Protein AF-A0AAD7EQI8-F1 (afdb_monomer)

Mean predicted aligned error: 15.68 Å

Foldseek 3Di:
DDDPDDPVVVVVCVVPQVDPVNCCQPPPVNCPPDDPVSVPPVVVVVVVVVVCCCVPQVVVDPDDDPVSSVCSVPPPVVVVVVVVVVCVVVVVDDDDPVVVVVVVVVVVVVVDDPVNVPPPVVVVVVVVVVVVVVVVD

Structure (mmCIF, N/CA/C/O backbone):
data_AF-A0AAD7EQI8-F1
#
_entry.id   AF-A0AAD7EQI8-F1
#
loop_
_atom_site.group_PDB
_atom_site.id
_atom_site.type_symbol
_atom_site.label_atom_id
_atom_site.label_alt_id
_atom_site.label_comp_id
_atom_site.label_asym_id
_atom_site.label_entity_id
_atom_site.label_seq_id
_atom_site.pdbx_PDB_ins_code
_atom_site.Cartn_x
_atom_site.Cartn_y
_atom_site.Cartn_z
_atom_site.occupancy
_atom_site.B_iso_or_equiv
_atom_site.auth_seq_id
_atom_site.auth_comp_id
_atom_site.auth_asym_id
_atom_site.auth_atom_id
_atom_site.pdbx_PDB_model_num
ATOM 1 N N . MET A 1 1 ? 29.911 5.076 -28.877 1.00 44.00 1 MET A N 1
ATOM 2 C CA . MET A 1 1 ? 28.695 5.1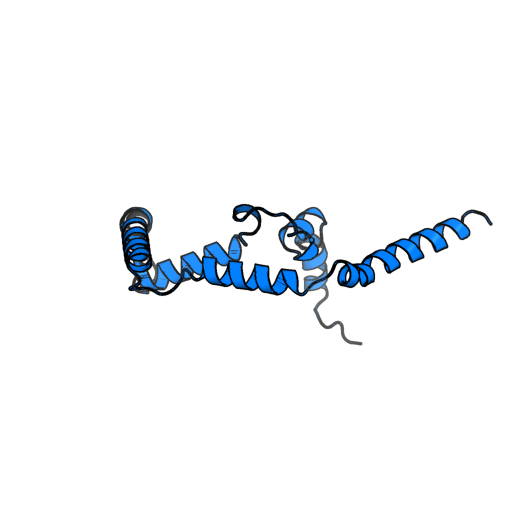60 -28.036 1.00 44.00 1 MET A CA 1
ATOM 3 C C . MET A 1 1 ? 29.057 4.697 -26.634 1.00 44.00 1 MET A C 1
ATOM 5 O O . MET A 1 1 ? 29.475 3.558 -26.492 1.00 44.00 1 MET A O 1
ATOM 9 N N . LYS A 1 2 ? 28.997 5.566 -25.615 1.00 52.69 2 LYS A N 1
ATOM 10 C CA . LYS A 1 2 ? 29.207 5.135 -24.223 1.00 52.69 2 LYS A CA 1
ATOM 11 C C . LYS A 1 2 ? 28.003 4.289 -23.802 1.00 52.69 2 LYS A C 1
ATOM 13 O O . LYS A 1 2 ? 26.873 4.741 -23.986 1.00 52.69 2 LYS A O 1
ATOM 18 N N . SER A 1 3 ? 28.241 3.088 -23.273 1.00 55.97 3 SER A N 1
ATOM 19 C CA . SER A 1 3 ? 27.194 2.323 -22.590 1.00 55.97 3 SER A CA 1
ATOM 20 C C . SER A 1 3 ? 26.557 3.224 -21.531 1.00 55.97 3 SER A C 1
ATOM 22 O O . SER A 1 3 ? 27.273 3.834 -20.735 1.00 55.97 3 SER A O 1
ATOM 24 N N . LYS A 1 4 ? 25.225 3.362 -21.552 1.00 72.69 4 LYS A N 1
ATOM 25 C CA . LYS A 1 4 ? 24.488 4.225 -20.612 1.00 72.69 4 LYS A CA 1
ATOM 26 C C . LYS A 1 4 ? 24.566 3.718 -19.164 1.00 72.69 4 LYS A C 1
ATOM 28 O O . LYS A 1 4 ? 24.271 4.484 -18.254 1.00 72.69 4 LYS A O 1
ATOM 33 N N . ALA A 1 5 ? 24.977 2.466 -18.956 1.00 78.88 5 ALA A N 1
ATOM 34 C CA . ALA A 1 5 ? 25.134 1.846 -17.647 1.00 78.88 5 ALA A CA 1
ATOM 35 C C . ALA A 1 5 ? 26.465 1.071 -17.552 1.00 78.88 5 ALA A C 1
ATOM 37 O O . ALA A 1 5 ? 26.940 0.539 -18.561 1.00 78.88 5 ALA A O 1
ATOM 38 N N . PRO A 1 6 ? 27.088 1.007 -16.364 1.00 90.75 6 PRO A N 1
ATOM 39 C CA . PRO A 1 6 ? 28.319 0.251 -16.166 1.00 90.75 6 PRO A CA 1
ATOM 40 C C . PRO A 1 6 ? 28.068 -1.261 -16.317 1.00 90.75 6 PRO A C 1
ATOM 42 O O . PRO A 1 6 ? 26.986 -1.756 -16.001 1.00 90.75 6 PRO A O 1
ATOM 45 N N . GLN A 1 7 ? 29.059 -1.992 -16.838 1.00 88.19 7 GLN A N 1
ATOM 46 C CA . GLN A 1 7 ? 28.887 -3.390 -17.267 1.00 88.19 7 GLN A CA 1
ATOM 47 C C . GLN A 1 7 ? 28.471 -4.318 -16.118 1.00 88.19 7 GLN A C 1
ATOM 49 O O . GLN A 1 7 ? 27.551 -5.111 -16.267 1.00 88.19 7 GLN A O 1
ATOM 54 N N . ASN A 1 8 ? 29.053 -4.123 -14.936 1.00 91.06 8 ASN A N 1
ATOM 55 C CA . ASN A 1 8 ? 28.695 -4.847 -13.715 1.00 91.06 8 ASN A CA 1
ATOM 56 C C . ASN A 1 8 ? 27.200 -4.748 -13.354 1.00 91.06 8 ASN A C 1
ATOM 58 O O . ASN A 1 8 ? 26.622 -5.696 -12.829 1.00 91.06 8 ASN A O 1
ATOM 62 N N . PHE A 1 9 ? 26.563 -3.610 -13.632 1.00 86.94 9 PHE A N 1
ATOM 63 C CA . PHE A 1 9 ? 25.138 -3.416 -13.392 1.00 86.94 9 PHE A CA 1
ATOM 64 C C . PHE A 1 9 ? 24.282 -4.163 -14.421 1.00 86.94 9 PHE A C 1
ATOM 66 O O . PHE A 1 9 ? 23.251 -4.733 -14.067 1.00 86.94 9 PHE A O 1
ATOM 73 N N . VAL A 1 10 ? 24.724 -4.201 -15.681 1.00 87.75 10 VAL A N 1
ATOM 74 C CA . VAL A 1 10 ? 24.064 -4.972 -16.745 1.00 87.75 10 VAL A CA 1
ATOM 75 C C . VAL A 1 10 ? 24.150 -6.468 -16.453 1.00 87.75 10 VAL A C 1
ATOM 77 O O . VAL A 1 10 ? 23.144 -7.167 -16.564 1.00 87.75 10 VAL A O 1
ATOM 80 N N . ASP A 1 11 ? 25.314 -6.946 -16.017 1.00 91.56 11 ASP A N 1
ATOM 81 C CA . ASP A 1 11 ? 25.531 -8.351 -15.671 1.00 91.56 11 ASP A CA 1
ATOM 82 C C . ASP A 1 11 ? 24.651 -8.757 -14.479 1.00 91.56 11 ASP A C 1
ATOM 84 O O . ASP A 1 11 ? 23.967 -9.779 -14.525 1.00 91.56 11 ASP A O 1
ATOM 88 N N . TYR A 1 12 ? 24.567 -7.901 -13.454 1.00 92.00 12 TYR A N 1
ATOM 89 C CA . TYR A 1 12 ? 23.666 -8.089 -12.315 1.00 92.00 12 TYR A CA 1
ATOM 90 C C . TYR A 1 12 ? 22.190 -8.153 -12.740 1.00 92.00 12 TYR A C 1
ATOM 92 O O . TYR A 1 12 ? 21.472 -9.085 -12.374 1.00 92.00 12 TYR A O 1
ATOM 100 N N . LEU A 1 13 ? 21.715 -7.195 -13.541 1.00 88.69 13 LEU A N 1
ATOM 101 C CA . LEU A 1 13 ? 20.331 -7.211 -14.023 1.00 88.69 13 LEU A CA 1
ATOM 102 C C . LEU A 1 13 ? 20.039 -8.469 -14.844 1.00 88.69 13 LEU A C 1
ATOM 104 O O . LEU A 1 13 ? 19.011 -9.114 -14.649 1.00 88.69 13 LEU A O 1
ATOM 108 N N . THR A 1 14 ? 20.958 -8.847 -15.727 1.00 89.62 14 THR A N 1
ATOM 109 C CA . THR A 1 14 ? 20.793 -10.011 -16.602 1.00 89.62 14 THR A CA 1
ATOM 110 C C . THR A 1 14 ? 20.736 -11.308 -15.797 1.00 89.62 14 THR A C 1
ATOM 112 O O . THR A 1 14 ? 19.882 -12.153 -16.054 1.00 89.62 14 THR A O 1
ATOM 115 N N . GLN A 1 15 ? 21.598 -11.450 -14.790 1.00 91.56 15 GLN A N 1
ATOM 116 C CA . GLN A 1 15 ? 21.674 -12.656 -13.973 1.00 91.56 15 GLN A CA 1
ATOM 117 C C . GLN A 1 15 ? 20.481 -12.807 -13.020 1.00 91.56 15 GLN A C 1
ATOM 119 O O . GLN A 1 15 ? 19.967 -13.913 -12.864 1.00 91.56 15 GLN A O 1
ATOM 124 N N . TYR A 1 16 ? 20.041 -11.718 -12.381 1.00 88.44 16 TYR A N 1
ATOM 125 C CA . TYR A 1 16 ? 19.083 -11.794 -11.271 1.00 88.44 16 TYR A CA 1
ATOM 126 C C . TYR A 1 16 ? 17.662 -11.339 -11.628 1.00 88.44 16 TYR A C 1
ATOM 128 O O . TYR A 1 16 ? 16.712 -11.806 -11.006 1.00 88.44 16 TYR A O 1
ATOM 136 N N . TRP A 1 17 ? 17.490 -10.460 -12.620 1.00 84.44 17 TRP A N 1
ATOM 137 C CA . TRP A 1 17 ? 16.197 -9.819 -12.917 1.00 84.44 17 TRP A CA 1
ATOM 138 C C . TRP A 1 17 ? 15.601 -10.194 -14.277 1.00 84.44 17 TRP A C 1
ATOM 140 O O . TRP A 1 17 ? 14.379 -10.155 -14.431 1.00 84.44 17 TRP A O 1
ATOM 150 N N . MET A 1 18 ? 16.441 -10.582 -15.239 1.00 88.00 18 MET A N 1
ATOM 151 C CA . MET A 1 18 ? 16.032 -11.017 -16.580 1.00 88.00 18 MET A CA 1
ATOM 152 C C . MET A 1 18 ? 15.699 -12.515 -16.758 1.00 88.00 18 MET A C 1
ATOM 154 O O . MET A 1 18 ? 15.158 -12.843 -17.819 1.00 88.00 18 MET A O 1
ATOM 158 N N . PRO A 1 19 ? 15.941 -13.449 -15.807 1.00 91.06 19 PRO A N 1
ATOM 159 C CA . PRO A 1 19 ? 15.417 -14.806 -15.940 1.00 91.06 19 PRO A CA 1
ATOM 160 C C . PRO A 1 19 ? 13.895 -14.807 -16.113 1.00 91.06 19 PRO A C 1
ATOM 162 O O . PRO A 1 19 ? 13.183 -14.116 -15.386 1.00 91.06 19 PRO A O 1
ATOM 165 N N . MET A 1 20 ? 13.387 -15.621 -17.043 1.00 79.38 20 MET A N 1
ATOM 166 C CA . MET A 1 20 ? 11.975 -15.599 -17.460 1.00 79.38 20 MET A CA 1
ATOM 167 C C . MET A 1 20 ? 10.993 -15.710 -16.284 1.00 79.38 20 MET A C 1
ATOM 169 O O . MET A 1 20 ? 10.011 -14.980 -16.226 1.00 79.38 20 MET A O 1
ATOM 173 N N . HIS A 1 21 ? 11.289 -16.569 -15.305 1.00 79.69 21 HIS A N 1
ATOM 174 C CA . HIS A 1 21 ? 10.449 -16.747 -14.119 1.00 79.69 21 HIS A CA 1
ATOM 175 C C . HIS A 1 21 ? 10.367 -15.487 -13.236 1.00 79.69 21 HIS A C 1
ATOM 177 O O . HIS A 1 21 ? 9.316 -15.230 -12.659 1.00 79.69 21 HIS A O 1
ATOM 183 N N . ILE A 1 22 ? 11.433 -14.679 -13.171 1.00 79.50 22 ILE A N 1
ATOM 184 C CA . ILE A 1 22 ? 11.456 -13.395 -12.454 1.00 79.50 22 ILE A CA 1
ATOM 185 C C . ILE A 1 22 ? 10.762 -12.317 -13.283 1.00 79.50 22 ILE A C 1
ATOM 187 O O . ILE A 1 22 ? 9.925 -11.586 -12.758 1.00 79.50 22 ILE A O 1
ATOM 191 N N . VAL A 1 23 ? 11.039 -12.252 -14.589 1.00 79.00 23 VAL A N 1
ATOM 192 C CA . VAL A 1 23 ? 10.392 -11.305 -15.513 1.00 79.00 23 VAL A CA 1
ATOM 193 C C . VAL A 1 23 ? 8.872 -11.451 -15.473 1.00 79.00 23 VAL A C 1
ATOM 195 O O . VAL A 1 23 ? 8.174 -10.441 -15.419 1.00 79.00 23 VAL A O 1
ATOM 198 N N . CYS A 1 24 ? 8.349 -12.678 -15.407 1.00 74.69 24 CYS A N 1
ATOM 199 C CA . CYS A 1 24 ? 6.915 -12.926 -15.257 1.00 74.69 24 CYS A CA 1
ATOM 200 C C . CYS A 1 24 ? 6.308 -12.314 -13.979 1.00 74.69 24 CYS A C 1
ATOM 202 O O . CYS A 1 24 ? 5.120 -12.007 -13.968 1.00 74.69 24 CYS A O 1
ATOM 204 N N . MET A 1 25 ? 7.095 -12.103 -12.917 1.00 70.25 25 MET A N 1
ATOM 205 C CA . MET A 1 25 ? 6.611 -11.524 -11.657 1.00 70.25 25 MET A CA 1
ATOM 206 C C . MET A 1 25 ? 6.502 -9.993 -11.706 1.00 70.25 25 MET A C 1
ATOM 208 O O . MET A 1 25 ? 5.554 -9.420 -11.164 1.00 70.25 25 MET A O 1
ATOM 212 N N . TRP A 1 26 ? 7.462 -9.306 -12.335 1.00 68.81 26 TRP A N 1
ATOM 213 C CA . TRP A 1 26 ? 7.538 -7.838 -12.289 1.00 68.81 26 TRP A CA 1
ATOM 214 C C . TRP A 1 26 ? 7.159 -7.140 -13.601 1.00 68.81 26 TRP A C 1
ATOM 216 O O . TRP A 1 26 ? 6.756 -5.977 -13.571 1.00 68.81 26 TRP A O 1
ATOM 226 N N . SER A 1 27 ? 7.235 -7.818 -14.749 1.00 71.62 27 SER A N 1
ATOM 227 C CA . SER A 1 27 ? 6.894 -7.216 -16.040 1.00 71.62 27 SER A CA 1
ATOM 228 C C . SER A 1 27 ? 5.386 -7.045 -16.198 1.00 71.62 27 SER A C 1
ATOM 230 O O . SER A 1 27 ? 4.603 -7.983 -16.046 1.00 71.62 27 SER A O 1
ATOM 232 N N . ALA A 1 28 ? 4.979 -5.838 -16.592 1.00 67.94 28 ALA A N 1
ATOM 233 C CA . ALA A 1 28 ? 3.582 -5.485 -16.822 1.00 67.94 28 ALA A CA 1
ATOM 234 C C . ALA A 1 28 ? 2.896 -6.362 -17.887 1.00 67.94 28 ALA A C 1
ATOM 236 O O . ALA A 1 28 ? 1.684 -6.554 -17.831 1.00 67.94 28 ALA A O 1
ATOM 237 N N . ILE A 1 29 ? 3.663 -6.932 -18.824 1.00 68.12 29 ILE A N 1
ATOM 238 C CA . ILE A 1 29 ? 3.145 -7.776 -19.913 1.00 68.12 29 ILE A CA 1
ATOM 239 C C . ILE A 1 29 ? 2.526 -9.070 -19.368 1.00 68.12 29 ILE A C 1
ATOM 241 O O . ILE A 1 29 ? 1.504 -9.524 -19.884 1.00 68.12 29 ILE A O 1
ATOM 245 N N . TYR A 1 30 ? 3.112 -9.631 -18.306 1.00 68.31 30 TYR A N 1
ATOM 246 C CA . TYR A 1 30 ? 2.684 -10.898 -17.709 1.00 68.31 30 TYR A CA 1
ATOM 247 C C . TYR A 1 30 ? 1.641 -10.730 -16.598 1.00 68.31 30 TYR A C 1
ATOM 249 O O . TYR A 1 30 ? 1.086 -11.719 -16.143 1.00 68.31 30 TYR A O 1
ATOM 257 N N . ARG A 1 31 ? 1.293 -9.494 -16.212 1.00 68.88 31 ARG A N 1
ATOM 258 C CA . ARG A 1 31 ? 0.281 -9.204 -15.174 1.00 68.88 31 ARG A CA 1
ATOM 259 C C . ARG A 1 31 ? -1.174 -9.348 -15.655 1.00 68.88 31 ARG A C 1
ATOM 261 O O . ARG A 1 31 ? -2.103 -8.969 -14.943 1.00 68.88 31 ARG A O 1
ATOM 268 N N . LYS A 1 32 ? -1.403 -9.869 -16.865 1.00 63.84 32 LYS A N 1
ATOM 269 C CA . LYS A 1 32 ? -2.751 -10.079 -17.417 1.00 63.84 32 LYS A CA 1
ATOM 270 C C . LYS A 1 32 ? -3.450 -11.218 -16.659 1.00 63.84 32 LYS A C 1
ATOM 272 O O . LYS A 1 32 ? -2.854 -12.264 -16.442 1.00 63.84 32 LYS A O 1
ATOM 277 N N . ASN A 1 33 ? -4.717 -11.022 -16.287 1.00 59.56 33 ASN A N 1
ATOM 278 C CA . ASN A 1 33 ? -5.559 -11.990 -15.557 1.00 59.56 33 ASN A CA 1
ATOM 279 C C . ASN A 1 33 ? -5.120 -12.332 -14.119 1.00 59.56 33 ASN A C 1
ATOM 281 O O . ASN A 1 33 ? -5.597 -13.315 -13.554 1.00 59.56 33 ASN A O 1
ATOM 285 N N . HIS A 1 34 ? -4.248 -11.533 -13.502 1.00 63.34 34 HIS A N 1
ATOM 286 C CA . HIS A 1 34 ? -3.939 -11.687 -12.082 1.00 63.34 34 HIS A CA 1
ATOM 287 C C . HIS A 1 34 ? -5.141 -11.269 -11.229 1.00 63.34 34 HIS A C 1
ATOM 289 O O . HIS A 1 34 ? -5.718 -10.198 -11.432 1.00 63.34 34 HIS A O 1
ATOM 295 N N . ASN A 1 35 ? -5.507 -12.096 -10.247 1.00 60.03 35 ASN A N 1
ATOM 296 C CA . ASN A 1 35 ? -6.463 -11.678 -9.224 1.00 60.03 35 ASN A CA 1
ATOM 297 C C . ASN A 1 35 ? -5.867 -10.528 -8.385 1.00 60.03 35 ASN A C 1
ATOM 299 O O . ASN A 1 35 ? -4.660 -10.287 -8.423 1.00 60.03 35 ASN A O 1
ATOM 303 N N . ILE A 1 36 ? -6.682 -9.816 -7.603 1.00 60.47 36 ILE A N 1
ATOM 304 C CA . ILE A 1 36 ? -6.199 -8.643 -6.857 1.00 60.47 36 ILE A CA 1
ATOM 305 C C . ILE A 1 36 ? -5.017 -8.973 -5.932 1.00 60.47 36 ILE A C 1
ATOM 307 O O . ILE A 1 36 ? -4.096 -8.175 -5.826 1.00 60.47 36 ILE A O 1
ATOM 311 N N . PHE A 1 37 ? -4.971 -10.181 -5.365 1.00 57.12 37 PHE A N 1
ATOM 312 C CA . PHE A 1 37 ? -3.875 -10.659 -4.518 1.00 57.12 37 PHE A CA 1
ATOM 313 C C . PHE A 1 37 ? -2.588 -10.974 -5.303 1.00 57.12 37 PHE A C 1
ATOM 315 O O . PHE A 1 37 ? -1.501 -10.893 -4.744 1.00 57.12 37 PHE A O 1
ATOM 322 N N . GLN A 1 38 ? -2.696 -11.291 -6.595 1.00 60.81 38 GLN A N 1
ATOM 323 C CA . GLN A 1 38 ? -1.586 -11.545 -7.525 1.00 60.81 38 GLN A CA 1
ATOM 324 C C . GLN A 1 38 ? -1.137 -10.280 -8.277 1.00 60.81 38 GLN A C 1
ATOM 326 O O . GLN A 1 38 ? -0.013 -10.213 -8.772 1.00 60.81 38 GLN A O 1
ATOM 331 N N . ALA A 1 39 ? -2.017 -9.283 -8.397 1.00 58.81 39 ALA A N 1
ATOM 332 C CA . ALA A 1 39 ? -1.721 -7.961 -8.948 1.00 58.81 39 ALA A CA 1
ATOM 333 C C . ALA A 1 39 ? -1.121 -7.015 -7.894 1.00 58.81 39 ALA A C 1
ATOM 335 O O . ALA A 1 39 ? -0.582 -5.959 -8.233 1.00 58.81 39 ALA A O 1
ATOM 336 N N . CYS A 1 40 ? -1.221 -7.392 -6.617 1.00 61.50 40 CYS A N 1
ATOM 337 C CA . CYS A 1 40 ? -0.595 -6.698 -5.509 1.00 61.50 40 CYS A CA 1
ATOM 338 C C . CYS A 1 40 ? 0.925 -6.733 -5.665 1.00 61.50 40 CYS A C 1
ATOM 340 O O . CYS A 1 40 ? 1.574 -7.740 -5.393 1.00 61.50 40 CYS A O 1
ATOM 342 N N . ASP A 1 41 ? 1.493 -5.606 -6.087 1.00 64.81 41 ASP A N 1
ATOM 343 C CA . ASP A 1 41 ? 2.929 -5.376 -6.029 1.00 64.81 41 ASP A CA 1
ATOM 344 C C . ASP A 1 41 ? 3.337 -5.356 -4.549 1.00 64.81 41 ASP A C 1
ATOM 346 O O . ASP A 1 41 ? 3.100 -4.380 -3.828 1.00 64.81 41 ASP A O 1
ATOM 350 N N . THR A 1 42 ? 3.849 -6.490 -4.066 1.00 64.38 42 THR A N 1
ATOM 351 C CA . THR A 1 42 ? 4.166 -6.719 -2.652 1.00 64.38 42 THR A CA 1
ATOM 352 C C . THR A 1 42 ? 5.116 -5.658 -2.125 1.00 64.38 42 THR A C 1
ATOM 354 O O . THR A 1 42 ? 4.921 -5.195 -1.004 1.00 64.38 42 THR A O 1
ATOM 357 N N . ASN A 1 43 ? 6.066 -5.192 -2.941 1.00 74.88 43 ASN A N 1
ATOM 358 C CA . ASN A 1 43 ? 6.953 -4.098 -2.556 1.00 74.88 43 ASN A CA 1
ATOM 359 C C . ASN A 1 43 ? 6.186 -2.797 -2.339 1.00 74.88 43 ASN A C 1
ATOM 361 O O . ASN A 1 43 ? 6.336 -2.185 -1.285 1.00 74.88 43 ASN A O 1
ATOM 365 N N . MET A 1 44 ? 5.315 -2.398 -3.269 1.00 77.25 44 MET A N 1
ATOM 366 C CA . MET A 1 44 ? 4.547 -1.162 -3.088 1.00 77.25 44 MET A CA 1
ATOM 367 C C . MET A 1 44 ? 3.604 -1.225 -1.885 1.00 77.25 44 MET A C 1
ATOM 369 O O . MET A 1 44 ? 3.424 -0.222 -1.197 1.00 77.25 44 MET A O 1
ATOM 373 N N . LEU A 1 45 ? 2.992 -2.381 -1.612 1.00 73.69 45 LEU A N 1
ATOM 374 C CA . LEU A 1 45 ? 2.137 -2.547 -0.436 1.00 73.69 45 LEU A CA 1
ATOM 375 C C . LEU A 1 45 ? 2.925 -2.494 0.866 1.00 73.69 45 LEU A C 1
ATOM 377 O O . LEU A 1 45 ? 2.500 -1.822 1.805 1.00 73.69 45 LEU A O 1
ATOM 381 N N . ILE A 1 46 ? 4.070 -3.174 0.916 1.00 81.44 46 ILE A N 1
ATOM 382 C CA . ILE A 1 46 ? 4.959 -3.151 2.076 1.00 81.44 46 ILE A CA 1
ATOM 383 C C . ILE A 1 46 ? 5.473 -1.727 2.308 1.00 81.44 46 ILE A C 1
ATOM 385 O O . ILE A 1 46 ? 5.452 -1.255 3.442 1.00 81.44 46 ILE A O 1
ATOM 389 N N . GLU A 1 47 ? 5.866 -1.005 1.259 1.00 82.31 47 GLU A N 1
ATOM 390 C CA . GLU A 1 47 ? 6.304 0.390 1.355 1.00 82.31 47 GLU A CA 1
ATOM 391 C C . GLU A 1 47 ? 5.177 1.317 1.814 1.00 82.31 47 GLU A C 1
ATOM 393 O O . GLU A 1 47 ? 5.362 2.098 2.750 1.00 82.31 47 GLU A O 1
ATOM 398 N N . ALA A 1 48 ? 3.988 1.212 1.216 1.00 83.12 48 ALA A N 1
ATOM 399 C CA . ALA A 1 48 ? 2.822 1.992 1.620 1.00 83.12 48 ALA A CA 1
ATOM 400 C C . ALA A 1 48 ? 2.453 1.725 3.086 1.00 83.12 48 ALA A C 1
ATOM 402 O O . ALA A 1 48 ? 2.171 2.662 3.843 1.00 83.12 48 ALA A O 1
ATOM 403 N N . TRP A 1 49 ? 2.508 0.460 3.508 1.00 84.44 49 TRP A N 1
ATOM 404 C CA . TRP A 1 49 ? 2.293 0.076 4.895 1.00 84.44 49 TRP A CA 1
ATOM 405 C C . TRP A 1 49 ? 3.372 0.646 5.810 1.00 84.44 49 TRP A C 1
ATOM 407 O O . TRP A 1 49 ? 3.053 1.235 6.838 1.00 84.44 49 TRP A O 1
ATOM 417 N N . HIS A 1 50 ? 4.642 0.566 5.420 1.00 85.31 50 HIS A N 1
ATOM 418 C CA . HIS A 1 50 ? 5.757 1.099 6.193 1.00 85.31 50 HIS A CA 1
ATOM 419 C C . HIS A 1 50 ? 5.669 2.625 6.359 1.00 85.31 50 HIS A C 1
ATOM 421 O O . HIS A 1 50 ? 5.903 3.148 7.452 1.00 85.31 50 HIS A O 1
ATOM 427 N N . HIS A 1 51 ? 5.255 3.352 5.317 1.00 85.50 51 HIS A N 1
ATOM 428 C CA . HIS A 1 51 ? 4.978 4.786 5.400 1.00 85.50 51 HIS A CA 1
ATOM 429 C C . HIS A 1 51 ? 3.844 5.101 6.377 1.00 85.50 51 HIS A C 1
ATOM 431 O O . HIS A 1 51 ? 3.979 6.013 7.200 1.00 85.50 51 HIS A O 1
ATOM 437 N N . LEU A 1 52 ? 2.747 4.342 6.320 1.00 86.56 52 LEU A N 1
ATOM 438 C CA . LEU A 1 52 ? 1.616 4.524 7.223 1.00 86.56 52 LEU A CA 1
ATOM 439 C C . LEU A 1 52 ? 1.996 4.191 8.670 1.00 86.56 52 LEU A C 1
ATOM 441 O O . LEU A 1 52 ? 1.724 4.981 9.571 1.00 86.56 52 LEU A O 1
ATOM 445 N N . LEU A 1 53 ? 2.682 3.072 8.885 1.00 86.94 53 LEU A N 1
ATOM 446 C CA . LEU A 1 53 ? 3.204 2.637 10.174 1.00 86.94 53 LEU A CA 1
ATOM 447 C C . LEU A 1 53 ? 4.097 3.708 10.794 1.00 86.94 53 LEU A C 1
ATOM 449 O O . LEU A 1 53 ? 3.863 4.135 11.921 1.00 86.94 53 LEU A O 1
ATOM 453 N N . LYS A 1 54 ? 5.067 4.219 10.035 1.00 83.94 54 LYS A N 1
ATOM 454 C CA . LYS A 1 54 ? 5.981 5.262 10.504 1.00 83.94 54 LYS A CA 1
ATOM 455 C C . LYS A 1 54 ? 5.267 6.584 10.796 1.00 83.94 54 LYS A C 1
ATOM 457 O O . LYS A 1 54 ? 5.582 7.229 11.793 1.00 83.94 54 LYS A O 1
ATOM 462 N N . GLY A 1 55 ? 4.343 7.003 9.932 1.00 84.00 55 GLY A N 1
ATOM 463 C CA . GLY A 1 55 ? 3.690 8.310 10.027 1.00 84.00 55 GLY A CA 1
ATOM 464 C C . GLY A 1 55 ? 2.550 8.366 11.044 1.00 84.00 55 GLY A C 1
ATOM 465 O O . GLY A 1 55 ? 2.494 9.285 11.855 1.00 84.00 55 GLY A O 1
ATOM 466 N N . LYS A 1 56 ? 1.634 7.394 10.998 1.00 83.69 56 LYS A N 1
ATOM 467 C CA . LYS A 1 56 ? 0.392 7.385 11.786 1.00 83.69 56 LYS A CA 1
ATOM 468 C C . LYS A 1 56 ? 0.540 6.665 13.119 1.00 83.69 56 LYS A C 1
ATOM 470 O O . LYS A 1 56 ? 0.129 7.217 14.132 1.00 83.69 56 LYS A O 1
ATOM 475 N N . PHE A 1 57 ? 1.104 5.461 13.114 1.00 84.44 57 PHE A N 1
ATOM 476 C CA . PHE A 1 57 ? 1.060 4.573 14.279 1.00 84.44 57 PHE A CA 1
ATOM 477 C C . PHE A 1 57 ? 2.291 4.734 15.186 1.00 84.44 57 PHE A C 1
ATOM 479 O O . PHE A 1 57 ? 2.167 4.844 16.399 1.00 84.44 57 PHE A O 1
ATOM 486 N N . LEU A 1 58 ? 3.487 4.892 14.612 1.00 83.62 58 LEU A N 1
ATOM 487 C CA . LEU A 1 58 ? 4.733 5.076 15.371 1.00 83.62 58 LEU A CA 1
ATOM 488 C C . LEU A 1 58 ? 5.074 6.546 15.675 1.00 83.62 58 LEU A C 1
ATOM 490 O O . LEU A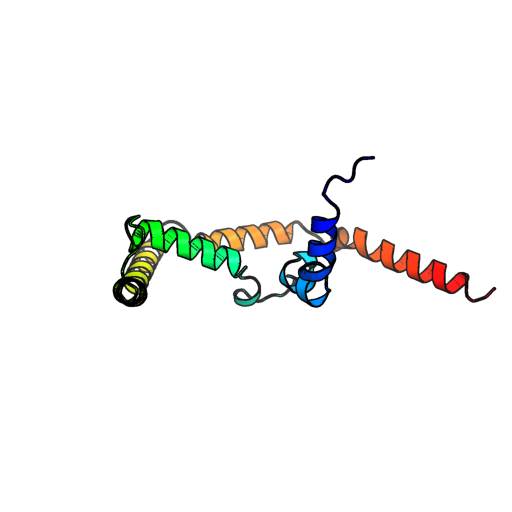 1 58 ? 6.109 6.821 16.293 1.00 83.62 58 LEU A O 1
ATOM 494 N N . GLN A 1 59 ? 4.216 7.490 15.266 1.00 80.38 59 GLN A N 1
ATOM 495 C CA . GLN A 1 59 ? 4.364 8.937 15.503 1.00 80.38 59 GLN A CA 1
ATOM 496 C C . GLN A 1 59 ? 5.719 9.505 15.030 1.00 80.38 59 GLN A C 1
ATOM 498 O O . GLN A 1 59 ? 6.270 10.426 15.630 1.00 80.38 59 GLN A O 1
ATOM 503 N N . GLY A 1 60 ? 6.318 8.918 13.992 1.00 72.44 60 GLY A N 1
ATOM 504 C CA . GLY A 1 60 ? 7.609 9.346 13.451 1.00 72.44 60 GLY A CA 1
ATOM 505 C C . GLY A 1 60 ? 8.838 9.016 14.311 1.00 72.44 60 GLY A C 1
ATOM 506 O O . GLY A 1 60 ? 9.954 9.335 13.892 1.00 72.44 60 GLY A O 1
ATOM 507 N N . LYS A 1 61 ? 8.689 8.352 15.469 1.00 75.62 61 LYS A N 1
ATOM 508 C CA . LYS A 1 61 ? 9.834 7.913 16.286 1.00 75.62 61 LYS A CA 1
ATOM 509 C C . LYS A 1 61 ? 10.531 6.715 15.638 1.00 75.62 61 LYS A C 1
ATOM 511 O O . LYS A 1 61 ? 9.909 5.697 15.350 1.00 75.62 61 LYS A O 1
ATOM 516 N N . ARG A 1 62 ? 11.846 6.834 15.440 1.00 64.94 62 ARG A N 1
ATOM 517 C CA . ARG A 1 62 ? 12.721 5.712 15.061 1.00 64.94 62 ARG A CA 1
ATOM 518 C C . ARG A 1 62 ? 13.037 4.851 16.296 1.00 64.94 62 ARG A C 1
ATOM 520 O O . ARG A 1 62 ? 13.088 5.385 17.399 1.00 64.94 62 ARG A O 1
ATOM 527 N N . ASN A 1 63 ? 13.270 3.552 16.090 1.00 64.62 63 ASN A N 1
ATOM 528 C CA . ASN A 1 63 ? 13.712 2.569 17.096 1.00 64.62 63 ASN A CA 1
ATOM 529 C C . ASN A 1 63 ? 12.791 2.413 18.325 1.00 64.62 63 ASN A C 1
ATOM 531 O O . ASN A 1 63 ? 13.173 2.738 19.447 1.00 64.62 63 ASN A O 1
ATOM 535 N N . ARG A 1 64 ? 11.578 1.879 18.133 1.00 69.44 64 ARG A N 1
ATOM 536 C CA . ARG A 1 64 ? 10.773 1.330 19.242 1.00 69.44 64 ARG A CA 1
ATOM 537 C C . ARG A 1 64 ? 11.210 -0.111 19.526 1.00 69.44 64 ARG A C 1
ATOM 539 O O . ARG A 1 64 ? 11.664 -0.799 18.614 1.00 69.44 64 ARG A O 1
ATOM 546 N N . HIS A 1 65 ? 11.048 -0.560 20.771 1.00 83.88 65 HIS A N 1
ATOM 547 C CA . HIS A 1 65 ? 11.261 -1.963 21.134 1.00 83.88 65 HIS A CA 1
ATOM 548 C C . HIS A 1 65 ? 10.350 -2.876 20.301 1.00 83.88 65 HIS A C 1
ATOM 550 O O . HIS A 1 65 ? 9.230 -2.478 19.965 1.00 83.88 65 HIS A O 1
ATOM 556 N N . MET A 1 66 ? 10.818 -4.085 19.985 1.00 82.94 66 MET A N 1
ATOM 557 C CA . MET A 1 66 ? 10.090 -5.021 19.123 1.00 82.94 66 MET A CA 1
ATOM 558 C C . MET A 1 66 ? 8.689 -5.326 19.666 1.00 82.94 66 MET A C 1
ATOM 560 O O . MET A 1 66 ? 7.726 -5.303 18.908 1.00 82.94 66 MET A O 1
ATOM 564 N N . ASP A 1 67 ? 8.549 -5.490 20.980 1.00 86.75 67 ASP A N 1
ATOM 565 C CA . ASP A 1 67 ? 7.251 -5.775 21.609 1.00 86.75 67 ASP A CA 1
ATOM 566 C C . ASP A 1 67 ? 6.244 -4.644 21.402 1.00 86.75 67 ASP A C 1
ATOM 568 O O . ASP A 1 67 ? 5.073 -4.887 21.130 1.00 86.75 67 ASP A O 1
ATOM 572 N N . HIS A 1 68 ? 6.708 -3.393 21.461 1.00 85.12 68 HIS A N 1
ATOM 573 C CA . HIS A 1 68 ? 5.851 -2.239 21.217 1.00 85.12 68 HIS A CA 1
ATOM 574 C C . HIS A 1 68 ? 5.438 -2.138 19.746 1.00 85.12 68 HIS A C 1
ATOM 576 O O . HIS A 1 68 ? 4.334 -1.699 19.438 1.00 85.12 68 HIS A O 1
ATOM 582 N N . LEU A 1 69 ? 6.316 -2.540 18.824 1.00 84.50 69 LEU A N 1
ATOM 583 C CA . LEU A 1 69 ? 5.963 -2.640 17.412 1.00 84.50 69 LEU A CA 1
ATOM 584 C C . LEU A 1 69 ? 4.889 -3.714 17.194 1.00 84.50 69 LEU A C 1
ATOM 586 O O . LEU A 1 69 ? 3.925 -3.460 16.480 1.00 84.50 69 LEU A O 1
ATOM 590 N N . ILE A 1 70 ? 5.036 -4.879 17.829 1.00 85.31 70 ILE A N 1
ATOM 591 C CA . ILE A 1 70 ? 4.070 -5.980 17.739 1.00 85.31 70 ILE A CA 1
ATOM 592 C C . ILE A 1 70 ? 2.718 -5.556 18.322 1.00 85.31 70 ILE A C 1
ATOM 594 O O . ILE A 1 70 ? 1.706 -5.724 17.646 1.00 85.31 70 ILE A O 1
ATOM 598 N N . SER A 1 71 ? 2.690 -4.942 19.511 1.00 87.31 71 SER A N 1
ATOM 599 C CA . SER A 1 71 ? 1.438 -4.456 20.109 1.00 87.31 71 SER A CA 1
ATOM 600 C C . SER A 1 71 ? 0.766 -3.415 19.213 1.00 87.31 71 SER A C 1
ATOM 602 O O . SER A 1 71 ? -0.413 -3.525 18.904 1.00 87.31 71 SER A O 1
ATOM 604 N N . THR A 1 72 ? 1.543 -2.461 18.689 1.00 86.19 72 THR A N 1
ATOM 605 C CA . THR A 1 72 ? 1.039 -1.444 17.756 1.00 86.19 72 THR A CA 1
ATOM 606 C C . THR A 1 72 ? 0.458 -2.084 16.498 1.00 86.19 72 THR A C 1
ATOM 608 O O . THR A 1 72 ? -0.562 -1.626 16.017 1.00 86.19 72 THR A O 1
ATOM 611 N N . LEU A 1 73 ? 1.073 -3.134 15.942 1.00 82.81 73 LEU A N 1
ATOM 612 C CA . LEU A 1 73 ? 0.576 -3.802 14.732 1.00 82.81 73 LEU A CA 1
ATOM 613 C C . LEU A 1 73 ? -0.729 -4.578 14.955 1.00 82.81 73 LEU A C 1
ATOM 615 O O . LEU A 1 73 ? -1.492 -4.744 14.004 1.00 82.81 73 LEU A O 1
ATOM 619 N N . ILE A 1 74 ? -0.977 -5.054 16.174 1.00 84.12 74 ILE A N 1
ATOM 620 C CA . ILE A 1 74 ? -2.169 -5.840 16.511 1.00 84.12 74 ILE A CA 1
ATOM 621 C C . ILE A 1 74 ? -3.322 -4.918 16.917 1.00 84.12 74 ILE A C 1
ATOM 623 O O . ILE A 1 74 ? -4.433 -5.054 16.399 1.00 84.12 74 ILE A O 1
ATOM 627 N N . ASP A 1 75 ? -3.050 -3.960 17.799 1.00 86.25 75 ASP A N 1
ATOM 628 C CA . ASP A 1 75 ? -4.098 -3.233 18.515 1.00 86.25 75 ASP A CA 1
ATOM 629 C C . ASP A 1 75 ? -4.592 -1.993 17.756 1.00 86.25 75 ASP A C 1
ATOM 631 O O . ASP A 1 75 ? -5.786 -1.696 17.774 1.00 86.25 75 ASP A O 1
ATOM 635 N N . ASP A 1 76 ? -3.714 -1.283 17.038 1.00 85.00 76 ASP A N 1
ATOM 636 C CA . ASP A 1 76 ? -4.049 0.030 16.466 1.00 85.00 76 ASP A CA 1
ATOM 637 C C . ASP A 1 76 ? -4.613 -0.011 15.020 1.00 85.00 76 ASP A C 1
ATOM 639 O O . ASP A 1 76 ? -5.549 0.743 14.715 1.00 85.00 76 ASP A O 1
ATOM 643 N N . PRO A 1 77 ? -4.109 -0.855 14.089 1.00 86.38 77 PRO A N 1
ATOM 644 C CA . PRO A 1 77 ? -4.557 -0.886 12.701 1.00 86.38 77 PRO A CA 1
ATOM 645 C C . PRO A 1 77 ? -6.010 -1.298 12.522 1.00 86.38 77 PRO A C 1
ATOM 647 O O . PRO A 1 77 ? -6.733 -0.663 11.753 1.00 86.38 77 PRO A O 1
ATOM 650 N N . LEU A 1 78 ? -6.441 -2.362 13.203 1.00 85.00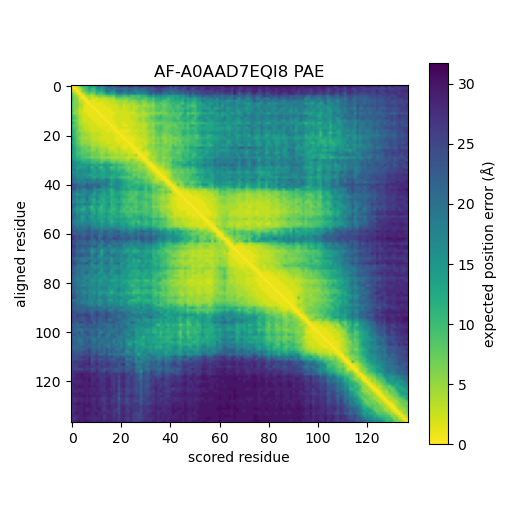 78 LEU A N 1
ATOM 651 C CA . LEU A 1 78 ? -7.764 -2.947 12.990 1.00 85.00 78 LEU A CA 1
ATOM 652 C C . LEU A 1 78 ? -8.888 -1.963 13.364 1.00 85.00 78 LEU A C 1
ATOM 654 O O . LEU A 1 78 ? -9.734 -1.693 12.503 1.00 85.00 78 LEU A O 1
ATOM 658 N N . PRO A 1 79 ? -8.884 -1.332 14.557 1.00 88.50 79 PRO A N 1
ATOM 659 C CA . PRO A 1 79 ? -9.861 -0.296 14.887 1.00 88.50 79 PRO A CA 1
ATOM 660 C C . PRO A 1 79 ? -9.780 0.909 13.950 1.00 88.50 79 PRO A C 1
ATOM 662 O O . PRO A 1 79 ? -10.811 1.460 13.556 1.00 88.50 79 PRO A O 1
ATOM 665 N N . TYR A 1 80 ? -8.568 1.308 13.548 1.00 88.50 80 TYR A N 1
ATOM 666 C CA . TYR A 1 80 ? -8.373 2.428 12.631 1.00 88.50 80 TYR A CA 1
ATOM 667 C C . TYR A 1 80 ? -9.038 2.186 11.270 1.00 88.50 80 TYR A C 1
ATOM 669 O O . TYR A 1 80 ? -9.754 3.060 10.767 1.00 88.50 80 TYR A O 1
ATOM 677 N N . TYR A 1 81 ? -8.837 1.011 10.668 1.00 85.69 81 TYR A N 1
ATOM 678 C CA . TYR A 1 81 ? -9.457 0.672 9.388 1.00 85.69 81 TYR A CA 1
ATOM 679 C C . TYR A 1 81 ? -10.961 0.446 9.512 1.00 85.69 81 TYR A C 1
ATOM 681 O O . TYR A 1 81 ? -11.698 0.920 8.649 1.00 85.69 81 TYR A O 1
ATOM 689 N N . ALA A 1 82 ? -11.434 -0.165 10.600 1.00 87.56 82 ALA A N 1
ATOM 690 C CA . ALA A 1 82 ? -12.865 -0.317 10.858 1.00 87.56 82 ALA A CA 1
ATOM 691 C C . ALA A 1 82 ? -13.574 1.045 10.962 1.00 87.56 82 ALA A C 1
ATOM 693 O O . ALA A 1 82 ? -14.618 1.261 10.345 1.00 87.56 82 ALA A O 1
ATOM 694 N N . LEU A 1 83 ? -12.986 2.002 11.687 1.00 88.69 83 LEU A N 1
ATOM 695 C CA . LEU A 1 83 ? -13.520 3.361 11.786 1.00 88.69 83 LEU A CA 1
ATOM 696 C C . LEU A 1 83 ? -13.462 4.090 10.438 1.00 88.69 83 LEU A C 1
ATOM 698 O O . LEU A 1 83 ? -14.413 4.769 10.051 1.00 88.69 83 LEU A O 1
ATOM 702 N N . LYS A 1 84 ? -12.353 3.939 9.703 1.00 85.88 84 LYS A N 1
ATOM 703 C CA . LYS A 1 84 ? -12.196 4.521 8.367 1.00 85.88 84 LYS A CA 1
ATOM 704 C C . LYS A 1 84 ? -13.259 4.000 7.398 1.00 85.88 84 LYS A C 1
ATOM 706 O O . LYS A 1 84 ? -13.799 4.824 6.665 1.00 85.88 84 LYS A O 1
ATOM 711 N N . GLN A 1 85 ? -13.560 2.702 7.432 1.00 85.12 85 GLN A N 1
ATOM 712 C CA . GLN A 1 85 ? -14.600 2.079 6.615 1.00 85.12 85 GLN A CA 1
ATOM 713 C C . GLN A 1 85 ? -15.979 2.631 6.978 1.00 85.12 85 GLN A C 1
ATOM 715 O O . GLN A 1 85 ? -16.665 3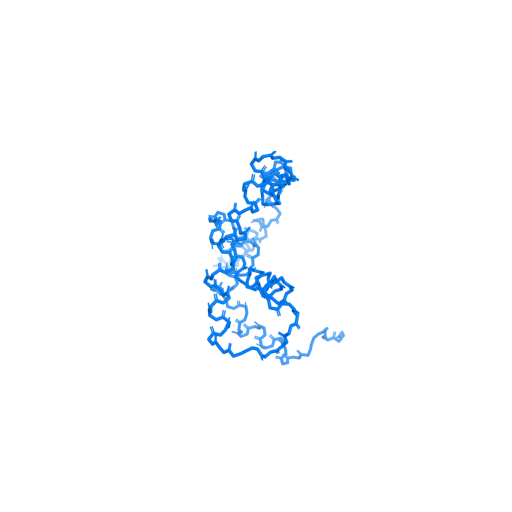.152 6.110 1.00 85.12 85 GLN A O 1
ATOM 720 N N . ARG A 1 86 ? -16.334 2.669 8.270 1.00 86.81 86 ARG A N 1
ATOM 721 C CA . ARG A 1 86 ? -17.616 3.243 8.720 1.00 86.81 86 ARG A CA 1
ATOM 722 C C . ARG A 1 86 ? -17.811 4.684 8.256 1.00 86.81 86 ARG A C 1
ATOM 724 O O . ARG A 1 86 ? -18.902 5.065 7.854 1.00 86.81 86 ARG A O 1
ATOM 731 N N . TRP A 1 87 ? -16.764 5.506 8.304 1.00 86.44 87 TRP A N 1
ATOM 732 C CA . TRP A 1 87 ? -16.849 6.884 7.811 1.00 86.44 87 TRP A CA 1
ATOM 733 C C . TRP A 1 87 ? -17.006 6.971 6.292 1.00 86.44 87 TRP A C 1
ATOM 735 O O . TRP A 1 87 ? -17.579 7.943 5.811 1.00 86.44 87 TRP A O 1
ATOM 745 N N . GLN A 1 88 ? -16.494 5.997 5.540 1.00 85.19 88 GLN A N 1
ATOM 746 C CA . GLN A 1 88 ? -16.740 5.901 4.100 1.00 85.19 88 GLN A CA 1
ATOM 747 C C . GLN A 1 88 ? -18.176 5.461 3.815 1.00 85.19 88 GLN A C 1
ATOM 749 O O . GLN A 1 88 ? -18.833 6.086 2.991 1.00 85.19 88 GLN A O 1
ATOM 754 N N . ASP A 1 89 ? -18.684 4.467 4.545 1.00 84.00 89 ASP A N 1
ATOM 755 C CA . ASP A 1 89 ? -20.057 3.968 4.393 1.00 84.00 89 ASP A CA 1
ATOM 756 C C . ASP A 1 89 ? -21.094 5.061 4.702 1.00 84.00 89 ASP A C 1
ATOM 758 O O . ASP A 1 89 ? -22.114 5.178 4.032 1.00 84.00 89 ASP A O 1
ATOM 762 N N . LEU A 1 90 ? -20.798 5.913 5.687 1.00 87.88 90 LEU A N 1
ATOM 763 C CA . LEU A 1 90 ? -21.612 7.075 6.051 1.00 87.88 90 LEU A CA 1
ATOM 764 C C . LEU A 1 90 ? -21.419 8.286 5.114 1.00 87.88 90 LEU A C 1
ATOM 766 O O . LEU A 1 90 ? -22.047 9.320 5.321 1.00 87.88 90 LEU A O 1
ATOM 770 N N . GLY A 1 91 ? -20.527 8.203 4.122 1.00 85.44 91 GLY A N 1
ATOM 771 C CA . GLY A 1 91 ? -20.266 9.276 3.157 1.00 85.44 91 GLY A CA 1
ATOM 772 C C . GLY A 1 91 ? -19.407 10.441 3.670 1.00 85.44 91 GLY A C 1
ATOM 773 O O . GLY A 1 91 ? -19.139 11.375 2.919 1.00 85.44 91 GLY A O 1
ATOM 774 N N . PHE A 1 92 ? -18.915 10.397 4.915 1.00 83.56 92 PHE A N 1
ATOM 775 C CA . PHE A 1 92 ? -18.010 11.421 5.467 1.00 83.56 92 PHE A CA 1
ATOM 776 C C . PHE A 1 92 ? -16.616 11.395 4.835 1.00 83.56 92 PHE A C 1
ATOM 778 O O . PHE A 1 92 ? -15.896 12.394 4.841 1.00 83.56 92 PHE A O 1
ATOM 785 N N . LYS A 1 93 ? -16.208 10.242 4.304 1.00 75.06 93 LYS A N 1
ATOM 786 C CA . LYS A 1 93 ? -15.012 10.098 3.476 1.00 75.06 93 LYS A CA 1
ATOM 787 C C . LYS A 1 93 ? -15.452 9.751 2.062 1.00 75.06 93 LYS A C 1
ATOM 789 O O . LYS A 1 93 ? -16.256 8.846 1.877 1.00 75.06 93 LYS A O 1
ATOM 794 N N . GLY A 1 94 ? -14.897 10.462 1.079 1.00 76.31 94 GLY A N 1
ATOM 795 C CA . GLY A 1 94 ? -15.156 10.196 -0.336 1.00 76.31 94 GLY A CA 1
ATOM 796 C C . GLY A 1 94 ? -14.832 8.753 -0.748 1.00 76.31 94 GLY A C 1
ATOM 797 O O . GLY A 1 94 ? -14.215 7.996 0.010 1.00 76.31 94 GLY A O 1
ATOM 798 N N . ILE A 1 95 ? -15.244 8.403 -1.972 1.00 67.88 95 ILE A N 1
ATOM 799 C CA . ILE A 1 95 ? -15.134 7.057 -2.560 1.00 67.88 95 ILE A CA 1
ATOM 800 C C . ILE A 1 95 ? -13.756 6.447 -2.287 1.00 67.88 95 ILE A C 1
ATOM 802 O O . ILE A 1 95 ? -12.726 7.115 -2.427 1.00 67.88 95 ILE A O 1
ATOM 806 N N . ASN A 1 96 ? -13.746 5.168 -1.894 1.00 72.69 96 ASN A N 1
ATOM 807 C CA . ASN A 1 96 ? -12.518 4.417 -1.668 1.00 72.69 96 ASN A CA 1
ATOM 808 C C . ASN A 1 96 ? -11.588 4.570 -2.886 1.00 72.69 96 ASN A C 1
ATOM 810 O O . ASN A 1 96 ? -11.993 4.359 -4.029 1.00 72.69 96 ASN A O 1
ATOM 814 N N . ILE A 1 97 ? -10.340 4.964 -2.626 1.00 70.31 97 ILE A N 1
ATOM 815 C CA . ILE A 1 97 ? -9.318 5.201 -3.650 1.00 70.31 97 ILE A CA 1
ATOM 816 C C . ILE A 1 97 ? -9.151 3.956 -4.526 1.00 70.31 97 ILE A C 1
ATOM 818 O O . ILE A 1 97 ? -8.947 4.094 -5.723 1.00 70.31 97 ILE A O 1
ATOM 822 N N . GLU A 1 98 ? -9.297 2.761 -3.953 1.00 67.75 98 GLU A N 1
ATOM 823 C CA . GLU A 1 98 ? -9.308 1.495 -4.686 1.00 67.75 98 GLU A CA 1
ATOM 824 C C . GLU A 1 98 ? -10.464 1.418 -5.687 1.00 67.75 98 GLU A C 1
ATOM 826 O O . GLU A 1 98 ? -10.228 1.199 -6.869 1.00 67.75 98 GLU A O 1
ATOM 831 N N . VAL A 1 99 ? -11.698 1.668 -5.235 1.00 68.75 99 VAL A N 1
ATOM 832 C CA . VAL A 1 99 ? -12.902 1.651 -6.082 1.00 68.75 99 VAL A CA 1
ATOM 833 C C . VAL A 1 99 ? -12.765 2.663 -7.216 1.00 68.75 99 VAL A C 1
ATOM 835 O O . VAL A 1 99 ? -13.073 2.354 -8.363 1.00 68.75 99 VAL A O 1
ATOM 838 N N . ARG A 1 100 ? -12.227 3.848 -6.917 1.00 71.56 100 ARG A N 1
ATOM 839 C CA . ARG A 1 100 ? -11.941 4.871 -7.923 1.00 71.56 100 ARG A CA 1
ATOM 840 C C . ARG A 1 100 ? -10.890 4.401 -8.930 1.00 71.56 100 ARG A C 1
ATOM 842 O O . ARG A 1 100 ? -11.119 4.493 -10.126 1.00 71.56 100 ARG A O 1
ATOM 849 N N . LYS A 1 101 ? -9.771 3.844 -8.461 1.00 71.50 101 LYS A N 1
ATOM 850 C CA . LYS A 1 101 ? -8.689 3.357 -9.329 1.00 71.50 101 LYS A CA 1
ATOM 851 C C . LYS A 1 101 ? -9.137 2.173 -10.184 1.00 71.50 101 LYS A C 1
ATOM 853 O O . LYS A 1 101 ? -8.741 2.073 -11.335 1.00 71.50 101 LYS A O 1
ATOM 858 N N . HIS A 1 102 ? -9.988 1.307 -9.644 1.00 67.25 102 HIS A N 1
ATOM 859 C CA . HIS A 1 102 ? -10.605 0.209 -10.378 1.00 67.25 102 HIS A CA 1
ATOM 860 C C . HIS A 1 102 ? -11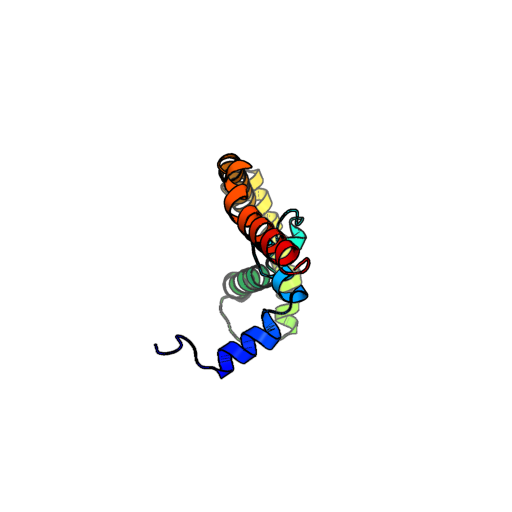.543 0.731 -11.472 1.00 67.25 102 HIS A C 1
ATOM 862 O O . HIS A 1 102 ? -11.477 0.270 -12.605 1.00 67.25 102 HIS A O 1
ATOM 868 N N . GLN A 1 103 ? -12.366 1.740 -11.172 1.00 72.44 103 GLN A N 1
ATOM 869 C CA . GLN A 1 103 ? -13.185 2.421 -12.180 1.00 72.44 103 GLN A CA 1
ATOM 870 C C . GLN A 1 103 ? -12.329 3.100 -13.256 1.00 72.44 103 GLN A C 1
ATOM 872 O O . GLN A 1 103 ? -12.678 3.034 -14.431 1.00 72.44 103 GLN A O 1
ATOM 877 N N . ASP A 1 104 ? -11.210 3.718 -12.878 1.00 73.62 104 ASP A N 1
ATOM 878 C CA . ASP A 1 104 ? -10.281 4.342 -13.822 1.00 73.62 104 ASP A CA 1
ATOM 879 C C . ASP A 1 104 ? -9.619 3.291 -14.730 1.00 73.62 104 ASP A C 1
ATOM 881 O O . ASP A 1 104 ? -9.562 3.485 -15.941 1.00 73.62 104 ASP A O 1
ATOM 885 N N . ILE A 1 105 ? -9.198 2.146 -14.178 1.00 68.12 105 ILE A N 1
ATOM 886 C CA . ILE A 1 105 ? -8.657 1.013 -14.946 1.00 68.12 105 ILE A CA 1
ATOM 887 C C . ILE A 1 105 ? -9.708 0.454 -15.907 1.00 68.12 105 ILE A C 1
ATOM 889 O O . ILE A 1 105 ? -9.385 0.218 -17.066 1.00 68.12 105 ILE A O 1
ATOM 893 N N . LEU A 1 106 ? -10.955 0.278 -15.461 1.00 70.50 106 LEU A N 1
ATOM 894 C CA . LEU A 1 106 ? -12.048 -0.201 -16.311 1.00 70.50 106 LEU A CA 1
ATOM 895 C C . LEU A 1 106 ? -12.311 0.760 -17.474 1.00 70.50 106 LEU A C 1
ATOM 897 O O . LEU A 1 106 ? -12.263 0.343 -18.628 1.00 70.50 106 LEU A O 1
ATOM 901 N N . LYS A 1 107 ? -12.465 2.058 -17.189 1.00 72.50 107 LYS A N 1
ATOM 902 C CA . LYS A 1 107 ? -12.624 3.088 -18.227 1.00 72.50 107 LYS A CA 1
ATOM 903 C C . LYS A 1 107 ? -11.452 3.108 -19.199 1.00 72.50 107 LYS A C 1
ATOM 905 O O . LYS A 1 107 ? -11.645 3.261 -20.396 1.00 72.50 107 LYS A O 1
ATOM 910 N N . GLN A 1 108 ? -10.230 2.958 -18.696 1.00 66.19 108 GLN A N 1
ATOM 911 C CA . GLN A 1 108 ? -9.044 2.956 -19.540 1.00 66.19 108 GLN A CA 1
ATOM 912 C C . GLN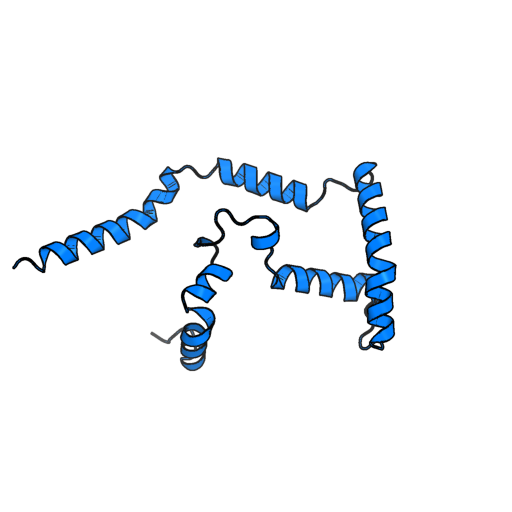 A 1 108 ? -8.924 1.660 -20.354 1.00 66.19 108 GLN A C 1
ATOM 914 O O . GLN A 1 108 ? -8.422 1.695 -21.471 1.00 66.19 108 GLN A O 1
ATOM 919 N N . SER A 1 109 ? -9.426 0.535 -19.840 1.00 60.22 109 SER A N 1
ATOM 920 C CA . SER A 1 109 ? -9.486 -0.739 -20.564 1.00 60.22 109 SER A CA 1
ATOM 921 C C . SER A 1 109 ? -10.513 -0.737 -21.698 1.00 60.22 109 SER A C 1
ATOM 923 O O . SER A 1 109 ? -10.263 -1.364 -22.718 1.00 60.22 109 SER A O 1
ATOM 925 N N . GLU A 1 110 ? -11.606 0.023 -21.570 1.00 64.94 110 GLU A N 1
ATOM 926 C CA . GLU A 1 110 ? -12.605 0.212 -22.635 1.00 64.94 110 GLU A CA 1
ATOM 927 C C . GLU A 1 110 ? -12.062 1.019 -23.829 1.00 64.94 110 GLU A C 1
ATOM 929 O O . GLU A 1 110 ? -12.598 0.928 -24.930 1.00 64.94 110 GLU A O 1
ATOM 934 N N . VAL A 1 111 ? -10.989 1.793 -23.626 1.00 63.94 111 VAL A N 1
ATOM 935 C CA . VAL A 1 111 ? -10.321 2.574 -24.682 1.00 63.94 111 VAL A CA 1
ATOM 936 C C . VAL A 1 111 ? -9.387 1.707 -25.534 1.00 63.94 111 VAL A C 1
ATOM 938 O O . VAL A 1 111 ? -9.166 2.032 -26.697 1.00 63.94 111 VAL A O 1
ATOM 941 N N . TYR A 1 112 ? -8.856 0.605 -24.994 1.00 58.41 112 TYR A N 1
ATOM 942 C CA . TYR A 1 112 ? -7.973 -0.297 -25.736 1.00 58.41 112 TYR A CA 1
ATOM 943 C C . TYR A 1 112 ? -8.788 -1.368 -26.468 1.00 58.41 112 TYR A C 1
ATOM 945 O O . TYR A 1 112 ? -9.440 -2.207 -25.846 1.00 58.41 112 TYR A O 1
ATOM 953 N N . VAL A 1 113 ? -8.725 -1.376 -27.799 1.00 57.91 113 VAL A N 1
ATOM 954 C CA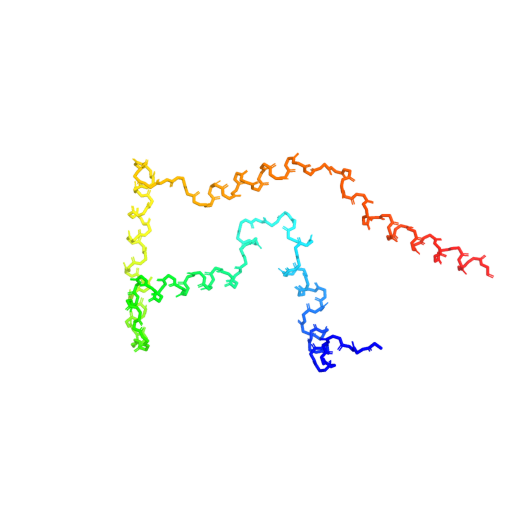 . VAL A 1 113 ? -9.411 -2.374 -28.635 1.00 57.91 113 VAL A CA 1
ATOM 955 C C . VAL A 1 113 ? -8.432 -3.505 -28.961 1.00 57.91 113 VAL A C 1
ATOM 957 O O . VAL A 1 113 ? -7.225 -3.295 -29.026 1.00 57.91 113 VAL A O 1
ATOM 960 N N . ALA A 1 114 ? -8.923 -4.726 -29.210 1.00 53.03 114 ALA A N 1
ATOM 961 C CA . ALA A 1 114 ? -8.086 -5.870 -29.604 1.00 53.03 114 ALA A CA 1
ATOM 962 C C . ALA A 1 114 ? -7.164 -5.593 -30.819 1.00 53.03 114 ALA A C 1
ATOM 964 O O . ALA A 1 114 ? -6.157 -6.276 -30.983 1.00 53.03 114 ALA A O 1
ATOM 965 N N . ALA A 1 115 ? -7.469 -4.570 -31.624 1.00 54.84 115 ALA A N 1
ATOM 966 C CA . ALA A 1 115 ? -6.636 -4.077 -32.720 1.00 54.84 115 ALA A CA 1
ATOM 967 C C . ALA A 1 115 ? -5.319 -3.412 -32.255 1.00 54.84 115 ALA A C 1
ATOM 969 O O . ALA A 1 115 ? -4.320 -3.486 -32.964 1.00 54.84 115 ALA A O 1
ATOM 970 N N . ASP A 1 116 ? -5.258 -2.847 -31.043 1.00 54.16 116 ASP A N 1
ATOM 971 C CA . ASP A 1 116 ? -4.028 -2.264 -30.474 1.00 54.16 116 ASP A CA 1
ATOM 972 C C . ASP A 1 116 ? -3.008 -3.341 -30.052 1.00 54.16 116 ASP A C 1
ATOM 974 O O . ASP A 1 116 ? -1.842 -3.055 -29.772 1.00 54.16 116 ASP A O 1
ATOM 978 N N . ILE A 1 117 ? -3.439 -4.607 -30.006 1.00 55.47 117 ILE A N 1
ATOM 979 C CA . ILE A 1 117 ? -2.612 -5.768 -29.651 1.00 55.47 117 ILE A CA 1
ATOM 980 C C . ILE A 1 117 ? -1.773 -6.242 -30.859 1.00 55.47 117 ILE A C 1
ATOM 982 O O . ILE A 1 117 ? -0.749 -6.905 -30.672 1.00 55.47 117 ILE A O 1
ATOM 986 N N . GLU A 1 118 ? -2.137 -5.872 -32.094 1.00 51.41 118 GLU A N 1
ATOM 987 C CA . GLU A 1 118 ? -1.537 -6.428 -33.321 1.00 51.41 118 GLU A CA 1
ATOM 988 C C . GLU A 1 118 ? -0.122 -5.937 -33.660 1.00 51.41 118 GLU A C 1
ATOM 990 O O . GLU A 1 118 ? 0.509 -6.465 -34.575 1.00 51.41 118 GLU A O 1
ATOM 995 N N . VAL A 1 119 ? 0.457 -5.000 -32.907 1.00 51.06 119 VAL A N 1
ATOM 996 C CA . VAL A 1 119 ? 1.810 -4.511 -33.228 1.00 51.0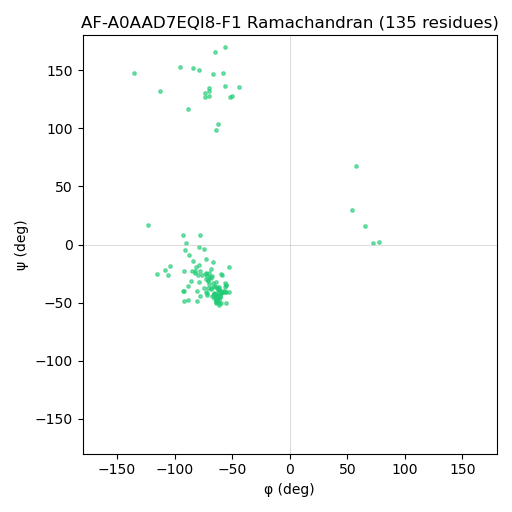6 119 VAL A CA 1
ATOM 997 C C . VAL A 1 119 ? 2.908 -5.495 -32.786 1.00 51.06 119 VAL A C 1
ATOM 999 O O . VAL A 1 119 ? 3.992 -5.507 -33.365 1.00 51.06 119 VAL A O 1
ATOM 1002 N N . HIS A 1 120 ? 2.645 -6.385 -31.817 1.00 43.94 120 HIS A N 1
ATOM 1003 C CA . HIS A 1 120 ? 3.699 -7.241 -31.243 1.00 43.94 120 HIS A CA 1
ATOM 1004 C C . HIS A 1 120 ? 3.691 -8.707 -31.706 1.00 43.94 120 HIS A C 1
ATOM 1006 O O . HIS A 1 120 ? 4.715 -9.389 -31.601 1.00 43.94 120 HIS A O 1
ATOM 1012 N N . THR A 1 121 ? 2.578 -9.205 -32.251 1.00 45.75 121 THR A N 1
ATOM 1013 C CA . THR A 1 121 ? 2.472 -10.582 -32.773 1.00 45.75 121 THR A CA 1
ATOM 1014 C C . THR A 1 121 ? 2.972 -10.722 -34.209 1.00 45.75 121 THR A C 1
ATOM 1016 O O . THR A 1 121 ? 3.403 -11.811 -34.591 1.00 45.75 121 THR A O 1
ATOM 1019 N N . LEU A 1 122 ? 3.007 -9.641 -34.996 1.00 44.97 122 LEU A N 1
ATOM 1020 C CA . LEU A 1 122 ? 3.547 -9.680 -36.359 1.00 44.97 122 LEU A CA 1
ATOM 1021 C C . LEU A 1 122 ? 5.074 -9.846 -36.385 1.00 44.97 122 LEU A C 1
ATOM 1023 O O . LEU A 1 122 ? 5.585 -10.546 -37.255 1.00 44.97 122 LEU A O 1
ATOM 1027 N N . TYR A 1 123 ? 5.800 -9.322 -35.392 1.00 45.94 123 TYR A N 1
ATOM 1028 C CA . TYR A 1 123 ? 7.263 -9.452 -35.342 1.00 45.94 123 TYR A CA 1
ATOM 1029 C C . TYR A 1 123 ? 7.727 -10.897 -35.087 1.00 45.94 123 TYR A C 1
ATOM 1031 O O . TYR A 1 123 ? 8.669 -11.371 -35.720 1.00 45.94 123 TYR A O 1
ATOM 1039 N N . HIS A 1 124 ? 7.018 -11.644 -34.231 1.00 44.78 124 HIS A N 1
ATOM 1040 C CA . HIS A 1 124 ? 7.324 -13.060 -33.995 1.00 44.78 124 HIS A CA 1
ATOM 1041 C C . HIS A 1 124 ? 6.849 -13.982 -35.126 1.00 44.78 124 HIS A C 1
ATOM 1043 O O . HIS A 1 124 ? 7.454 -15.030 -35.348 1.00 44.78 124 HIS A O 1
ATOM 1049 N N . ARG A 1 125 ? 5.808 -13.597 -35.879 1.00 42.81 125 ARG A N 1
ATOM 1050 C CA . ARG A 1 125 ? 5.327 -14.386 -37.025 1.00 42.81 125 ARG A CA 1
ATOM 1051 C C . ARG A 1 125 ? 6.197 -14.201 -38.273 1.00 42.81 125 ARG A C 1
ATOM 1053 O O . ARG A 1 125 ? 6.370 -15.164 -39.013 1.00 42.81 125 ARG A O 1
ATOM 1060 N N . PHE A 1 126 ? 6.791 -13.020 -38.467 1.00 43.97 126 PHE A N 1
ATOM 1061 C CA . PHE A 1 126 ? 7.732 -12.765 -39.565 1.00 43.97 126 PHE A CA 1
ATOM 1062 C C . PHE A 1 126 ? 9.098 -13.438 -39.352 1.00 43.97 126 PHE A C 1
ATOM 1064 O O . PHE A 1 126 ? 9.597 -14.076 -40.276 1.00 43.97 126 PHE A O 1
ATOM 1071 N N . GLN A 1 127 ? 9.657 -13.426 -38.133 1.00 46.16 127 GLN A N 1
ATOM 1072 C CA . GLN A 1 127 ? 10.924 -14.129 -37.860 1.00 46.16 127 GLN A CA 1
ATOM 1073 C C . GLN A 1 127 ? 10.816 -15.660 -37.969 1.00 46.16 127 GLN A C 1
ATOM 1075 O O . GLN A 1 127 ? 11.764 -16.316 -38.395 1.00 46.16 127 GLN A O 1
ATOM 1080 N N . ALA A 1 128 ? 9.666 -16.250 -37.624 1.00 44.25 128 ALA A N 1
ATOM 1081 C CA . ALA A 1 128 ? 9.467 -17.697 -37.739 1.00 44.25 128 ALA A CA 1
ATOM 1082 C C . ALA A 1 128 ? 9.342 -18.179 -39.199 1.00 44.25 128 ALA A C 1
ATOM 1084 O O . ALA A 1 128 ? 9.674 -19.326 -39.494 1.00 44.25 128 ALA A O 1
ATOM 1085 N N . HIS A 1 129 ? 8.882 -17.319 -40.115 1.00 44.22 129 HIS A N 1
ATOM 1086 C CA . HIS A 1 129 ? 8.693 -17.680 -41.522 1.00 44.22 129 HIS A CA 1
ATOM 1087 C C . HIS A 1 129 ? 9.980 -17.523 -42.353 1.00 44.22 129 HIS A C 1
ATOM 1089 O O . HIS A 1 129 ? 10.215 -18.320 -43.259 1.00 44.22 129 HIS A O 1
ATOM 1095 N N . GLU A 1 130 ? 10.850 -16.563 -42.014 1.00 44.66 130 GLU A N 1
ATOM 1096 C CA . GLU A 1 130 ? 12.185 -16.427 -42.627 1.00 44.66 130 GLU A CA 1
ATOM 1097 C C . GLU A 1 130 ? 13.128 -17.576 -42.236 1.00 44.66 130 GLU A C 1
ATOM 1099 O O . GLU A 1 130 ? 13.862 -18.092 -43.077 1.00 44.66 130 GLU A O 1
ATOM 1104 N N . LEU A 1 131 ? 13.062 -18.053 -40.989 1.00 46.31 131 LEU A N 1
ATOM 1105 C CA . LEU A 1 131 ? 13.906 -19.159 -40.521 1.00 46.31 131 LEU A CA 1
ATOM 1106 C C . LEU A 1 131 ? 13.500 -20.529 -41.092 1.00 46.31 131 LEU A C 1
ATOM 1108 O O . LEU A 1 131 ? 14.351 -21.409 -41.199 1.00 46.31 131 LEU A O 1
ATOM 1112 N N . MET A 1 132 ? 12.240 -20.712 -41.505 1.00 45.06 132 MET A N 1
ATOM 1113 C CA . MET A 1 132 ? 11.795 -21.948 -42.168 1.00 45.06 132 MET A CA 1
ATOM 1114 C C . MET A 1 132 ? 12.115 -21.999 -43.668 1.00 45.06 132 MET A C 1
ATOM 1116 O O . MET A 1 132 ? 12.204 -23.092 -44.219 1.00 45.06 132 MET A O 1
ATOM 1120 N N . GLN A 1 133 ? 12.317 -20.861 -44.344 1.00 48.34 133 GLN A N 1
ATOM 1121 C CA . GLN A 1 133 ? 12.720 -20.868 -45.759 1.00 48.34 133 GLN A CA 1
ATOM 1122 C C . GLN A 1 133 ? 14.226 -21.073 -45.956 1.00 48.34 133 GLN A C 1
ATOM 1124 O O . GLN A 1 133 ? 14.636 -21.596 -46.988 1.00 48.34 133 GLN A O 1
ATOM 1129 N N . ILE A 1 134 ? 15.048 -20.736 -44.959 1.00 46.94 134 ILE A N 1
ATOM 1130 C CA . ILE A 1 134 ? 16.506 -20.926 -45.018 1.00 46.94 134 ILE A CA 1
ATOM 1131 C C . ILE A 1 134 ? 16.913 -22.386 -44.733 1.00 46.94 134 ILE A C 1
ATOM 1133 O O . ILE A 1 134 ? 18.007 -22.789 -45.106 1.00 46.94 134 ILE A O 1
ATOM 1137 N N . SER A 1 135 ? 16.047 -23.218 -44.138 1.00 44.09 135 SER A N 1
ATOM 1138 C CA . SER A 1 135 ? 16.358 -24.635 -43.862 1.00 44.09 135 SER A CA 1
ATOM 1139 C C . SER A 1 135 ? 15.914 -25.621 -44.958 1.00 44.09 135 SER A C 1
ATOM 1141 O O . SER A 1 135 ? 15.931 -26.829 -44.719 1.00 44.09 135 SER A O 1
ATOM 1143 N N . LEU A 1 136 ? 15.451 -25.132 -46.115 1.00 47.25 136 LEU A N 1
ATOM 1144 C CA . LEU A 1 136 ? 15.001 -25.947 -47.258 1.00 47.25 136 LEU A CA 1
ATOM 1145 C C . LEU A 1 136 ? 15.763 -25.638 -48.567 1.00 47.25 136 LEU A C 1
ATOM 1147 O O . LEU A 1 136 ? 15.324 -26.045 -49.643 1.00 47.25 136 LEU A O 1
ATOM 1151 N N . LEU A 1 137 ? 16.915 -24.971 -48.462 1.00 42.00 137 LEU A N 1
ATOM 1152 C CA . LEU A 1 137 ? 17.958 -24.862 -49.490 1.00 42.00 137 LEU A CA 1
ATOM 1153 C C . LEU A 1 137 ? 19.272 -25.407 -48.923 1.00 42.00 137 LEU A C 1
ATOM 1155 O O . LEU A 1 137 ? 20.043 -25.984 -49.720 1.00 42.00 137 LEU A O 1
#

Secondary structure (DSSP, 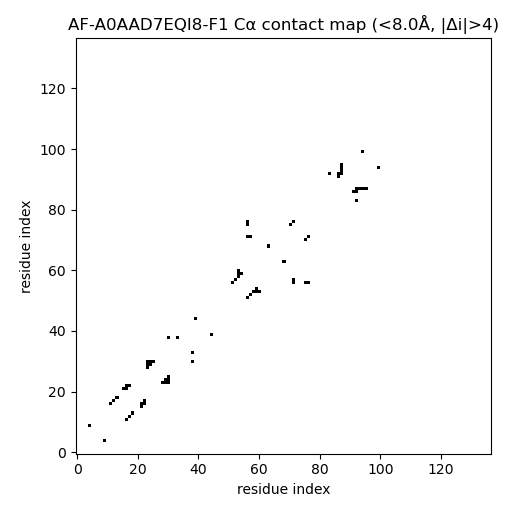8-state):
---SS-HHHHHHHHHHT-SHHHHHHH-GGG-TT--HHHH--HHHHHHHHHHHIIIIISTT-S---HHHHHHHHHHSHHHHHHHHHHHHHTTSS-S-HHHHHHHHHHHHHHH--GGGGHHHHHHHHHHHHHHHHGGG-

pLDDT: mean 71.71, std 15.01, range [42.0, 92.0]

Sequence (137 aa):
MKSKAPQNFVDYLTQYWMPMHIVCMWSAIYRKNHNIFQACDTNMLIEAWHHLLKGKFLQGKRNRHMDHLISTLIDDPLPYYALKQRWQDLGFKGINIEVRKHQDILKQSEVYVAADIEVHTLYHRFQAHELMQISLL

Radius of gyration: 23.76 Å; Cα contacts (8 Å, |Δi|>4): 38; chains: 1; bounding box: 51×37×71 Å

Solvent-accessible surface area (backbone atoms only — not comparable to full-atom values): 8318 Å² total; per-residue (Å²): 132,80,73,94,61,62,66,71,58,54,52,49,42,52,70,71,50,57,42,66,79,48,34,49,73,72,39,76,85,54,56,66,90,48,53,74,82,68,60,50,54,61,65,60,50,51,50,54,46,50,53,45,43,39,57,69,74,47,68,64,62,79,88,72,58,68,68,60,52,53,49,47,65,63,65,50,51,58,60,52,52,54,52,52,49,53,35,35,76,72,59,79,35,72,81,54,68,64,63,52,50,50,51,51,50,51,59,55,50,73,71,59,53,82,74,76,59,57,75,65,58,52,60,61,54,52,57,56,54,57,59,58,59,66,76,76,115

Organism: NCBI:txid1033008